Protein AF-A0A9X3MBT2-F1 (afdb_monomer_lite)

Structure (mmCIF, N/CA/C/O backbone):
data_AF-A0A9X3MBT2-F1
#
_entry.id   AF-A0A9X3MBT2-F1
#
loop_
_atom_site.group_PDB
_atom_site.id
_atom_site.type_symbol
_atom_site.label_atom_id
_atom_site.label_alt_id
_atom_site.label_comp_id
_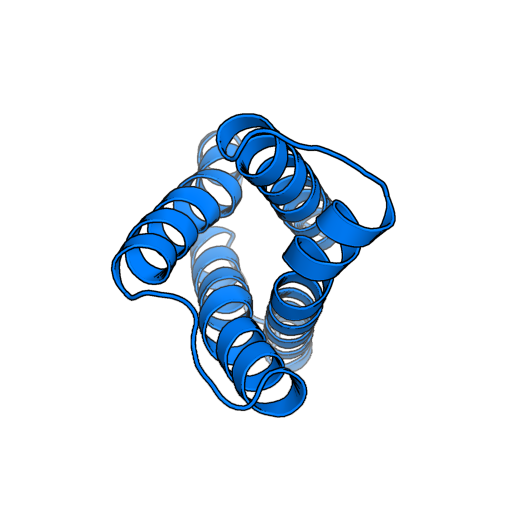atom_site.label_asym_id
_atom_site.label_entity_id
_atom_site.label_seq_id
_atom_site.pdbx_PDB_ins_code
_atom_site.Cartn_x
_atom_site.Cartn_y
_atom_site.Cartn_z
_atom_site.occupancy
_atom_site.B_iso_or_equiv
_atom_site.auth_seq_id
_atom_site.auth_comp_id
_atom_site.auth_asym_id
_atom_site.auth_atom_id
_atom_site.pdbx_PDB_model_num
ATOM 1 N N . MET A 1 1 ? -12.464 4.325 11.290 1.00 60.50 1 MET A N 1
ATOM 2 C CA . MET A 1 1 ? -12.586 5.590 10.523 1.00 60.50 1 MET A CA 1
ATOM 3 C C . MET A 1 1 ? -12.873 5.262 9.064 1.00 60.50 1 MET A C 1
ATOM 5 O O . MET A 1 1 ? -12.078 4.553 8.465 1.00 60.50 1 MET A O 1
ATOM 9 N N . ARG A 1 2 ? -13.979 5.747 8.480 1.00 76.50 2 ARG A N 1
ATOM 10 C CA . ARG A 1 2 ? -14.397 5.376 7.106 1.00 76.50 2 ARG A CA 1
ATOM 11 C C . ARG A 1 2 ? -13.460 5.870 5.984 1.00 76.50 2 ARG A C 1
ATOM 13 O O . ARG A 1 2 ? -13.654 5.491 4.840 1.00 76.50 2 ARG A O 1
ATOM 20 N N . ILE A 1 3 ? -12.440 6.669 6.309 1.00 92.31 3 ILE A N 1
ATOM 21 C CA . ILE A 1 3 ? -11.465 7.220 5.350 1.00 92.31 3 ILE A CA 1
ATOM 22 C C . ILE A 1 3 ? -10.171 6.404 5.235 1.00 92.31 3 ILE A C 1
ATOM 24 O O . ILE A 1 3 ? -9.404 6.617 4.304 1.00 92.31 3 ILE A O 1
ATOM 28 N N . ALA A 1 4 ? -9.912 5.477 6.163 1.00 95.00 4 ALA A N 1
ATOM 29 C CA . ALA A 1 4 ? -8.668 4.707 6.187 1.00 95.00 4 ALA A CA 1
ATOM 30 C C . ALA A 1 4 ? -8.388 3.930 4.879 1.00 95.00 4 ALA A C 1
ATOM 32 O O . ALA A 1 4 ? -7.247 3.994 4.425 1.00 95.00 4 ALA A O 1
ATOM 33 N N . PRO A 1 5 ? -9.385 3.309 4.204 1.00 96.56 5 PRO A N 1
ATOM 34 C CA . PRO A 1 5 ? -9.149 2.682 2.903 1.00 96.56 5 PRO A CA 1
ATOM 35 C C . PRO A 1 5 ? -8.633 3.653 1.843 1.00 96.56 5 PRO A C 1
ATOM 37 O O . PRO A 1 5 ? -7.765 3.308 1.048 1.00 96.56 5 PRO A O 1
ATOM 40 N N . ILE A 1 6 ? -9.137 4.887 1.857 1.00 97.38 6 ILE A N 1
ATOM 41 C CA . ILE A 1 6 ? -8.738 5.928 0.908 1.00 97.38 6 ILE A CA 1
ATOM 42 C C . ILE A 1 6 ? -7.291 6.345 1.179 1.00 97.38 6 ILE A C 1
ATOM 44 O O . ILE A 1 6 ? -6.488 6.391 0.251 1.00 97.38 6 ILE A O 1
ATOM 48 N N . ILE A 1 7 ? -6.941 6.601 2.445 1.00 97.69 7 ILE A N 1
ATOM 49 C CA . ILE A 1 7 ? -5.574 6.986 2.830 1.00 97.69 7 ILE A CA 1
ATOM 50 C C . ILE A 1 7 ? -4.582 5.879 2.460 1.00 97.69 7 ILE A C 1
ATOM 52 O O . ILE A 1 7 ? -3.529 6.170 1.907 1.00 97.69 7 ILE A O 1
ATOM 56 N N . ASP A 1 8 ? -4.929 4.618 2.706 1.00 98.06 8 ASP A N 1
ATOM 57 C CA . ASP A 1 8 ? -4.097 3.456 2.381 1.00 98.06 8 ASP A CA 1
ATOM 58 C C . ASP A 1 8 ? -3.828 3.313 0.883 1.00 98.06 8 ASP A C 1
ATOM 60 O O . ASP A 1 8 ? -2.697 3.063 0.466 1.00 98.06 8 ASP A O 1
ATOM 64 N N . ILE A 1 9 ? -4.858 3.512 0.064 1.00 98.44 9 ILE A N 1
ATOM 65 C CA . ILE A 1 9 ? -4.736 3.458 -1.390 1.00 98.44 9 ILE A CA 1
ATOM 66 C C . ILE A 1 9 ? -3.91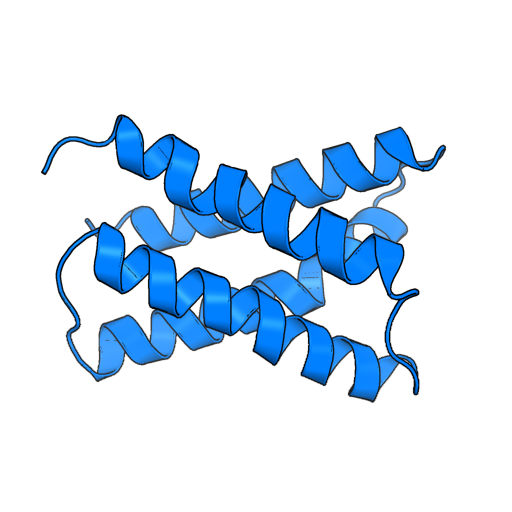6 4.643 -1.921 1.00 98.44 9 ILE A C 1
ATOM 68 O O . ILE A 1 9 ? -3.050 4.444 -2.774 1.00 98.44 9 ILE A O 1
ATOM 72 N N . ILE A 1 10 ? -4.101 5.850 -1.377 1.00 98.50 10 ILE A N 1
ATOM 73 C CA . ILE A 1 10 ? -3.247 7.008 -1.691 1.00 98.50 10 ILE A CA 1
ATOM 74 C C . ILE A 1 10 ? -1.796 6.738 -1.272 1.00 98.50 10 ILE A C 1
ATOM 76 O O . ILE A 1 10 ? -0.873 7.031 -2.028 1.00 98.50 10 ILE 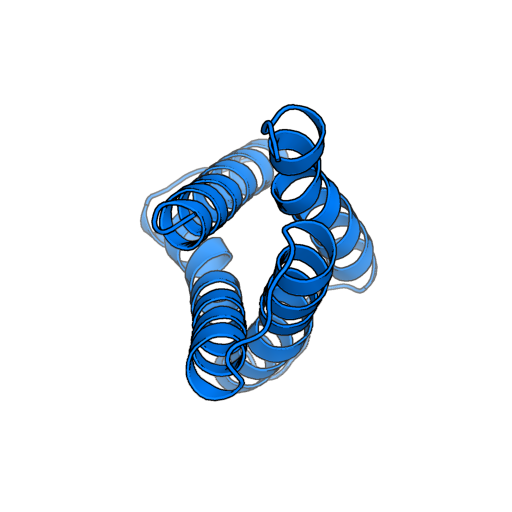A O 1
ATOM 80 N N . ALA A 1 11 ? -1.577 6.141 -0.101 1.00 98.25 11 ALA A N 1
ATOM 81 C CA . ALA A 1 11 ? -0.246 5.811 0.389 1.00 98.25 11 ALA A CA 1
ATOM 82 C C . ALA A 1 11 ? 0.467 4.826 -0.557 1.00 98.25 11 ALA A C 1
ATOM 84 O O . ALA A 1 11 ? 1.620 5.054 -0.919 1.00 98.25 11 ALA A O 1
ATOM 85 N N . LEU A 1 12 ? -0.233 3.793 -1.041 1.00 98.31 12 LEU A N 1
ATOM 86 C CA . LEU A 1 12 ? 0.291 2.890 -2.071 1.00 98.31 12 LEU A CA 1
ATOM 87 C C . LEU A 1 12 ? 0.569 3.598 -3.402 1.00 98.31 12 LEU A C 1
ATOM 89 O O . LEU A 1 12 ? 1.602 3.335 -4.016 1.00 98.31 12 LEU A O 1
ATOM 93 N N . MET A 1 13 ? -0.313 4.497 -3.849 1.00 98.50 13 MET A N 1
ATOM 94 C CA . MET A 1 13 ? -0.088 5.280 -5.070 1.00 98.50 13 MET A CA 1
ATOM 95 C C . MET A 1 13 ? 1.193 6.110 -4.973 1.00 98.50 13 MET A C 1
ATOM 97 O O . MET A 1 13 ? 2.019 6.067 -5.887 1.00 98.50 13 MET A O 1
ATOM 101 N N . LEU A 1 14 ? 1.371 6.829 -3.861 1.00 98.44 14 LEU A N 1
ATOM 102 C CA . LEU A 1 14 ? 2.552 7.652 -3.595 1.00 98.44 14 LEU A CA 1
ATOM 103 C C . LEU A 1 14 ? 3.818 6.801 -3.502 1.00 98.44 14 LEU A C 1
ATOM 105 O O . LEU A 1 14 ? 4.844 7.162 -4.080 1.00 98.44 14 LEU A O 1
ATOM 109 N N . PHE A 1 15 ? 3.741 5.652 -2.827 1.00 98.25 15 PHE A N 1
ATOM 110 C CA . PHE A 1 15 ? 4.853 4.713 -2.774 1.00 98.25 15 PHE A CA 1
ATOM 111 C C . PHE A 1 15 ? 5.236 4.219 -4.178 1.00 98.25 15 PHE A C 1
ATOM 113 O O . PHE A 1 15 ? 6.415 4.247 -4.530 1.00 98.25 15 PHE A O 1
ATOM 120 N N . ALA A 1 16 ? 4.264 3.839 -5.011 1.00 97.69 16 ALA A N 1
ATOM 121 C CA . ALA A 1 16 ? 4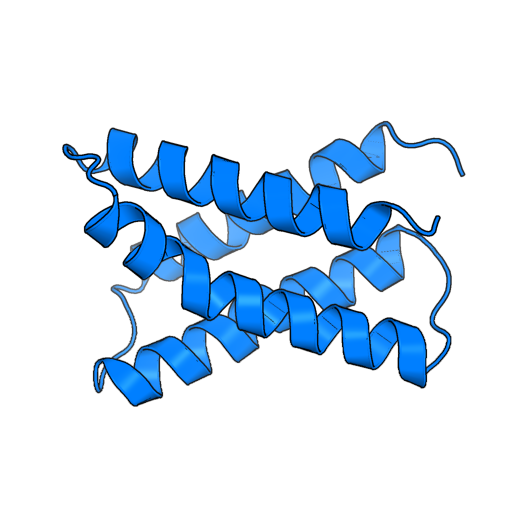.527 3.390 -6.375 1.00 97.69 16 ALA A CA 1
ATOM 122 C C . ALA A 1 16 ? 5.191 4.487 -7.228 1.00 97.69 16 ALA A C 1
ATOM 124 O O . ALA A 1 16 ? 6.140 4.196 -7.957 1.00 97.69 16 ALA A O 1
ATOM 125 N N . VAL A 1 17 ? 4.763 5.750 -7.101 1.00 98.25 17 VAL A N 1
ATOM 126 C CA . VAL A 1 17 ? 5.438 6.890 -7.753 1.00 98.25 17 VAL A CA 1
ATOM 127 C C . VAL A 1 17 ? 6.890 7.002 -7.281 1.00 98.25 17 VAL A C 1
ATOM 129 O O . VAL A 1 17 ? 7.800 7.038 -8.111 1.00 98.25 17 VAL A O 1
ATOM 132 N N . ALA A 1 18 ? 7.122 7.013 -5.965 1.00 97.75 18 ALA A N 1
ATOM 133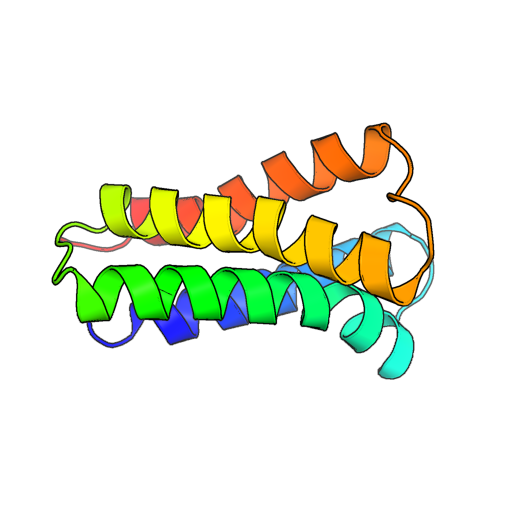 C CA . ALA A 1 18 ? 8.462 7.137 -5.393 1.00 97.75 18 ALA A CA 1
ATOM 134 C C . ALA A 1 18 ? 9.390 5.996 -5.844 1.00 97.75 18 ALA A C 1
ATOM 136 O O . ALA A 1 18 ? 10.528 6.242 -6.244 1.00 97.75 18 ALA A O 1
ATOM 137 N N . ALA A 1 19 ? 8.885 4.760 -5.859 1.00 95.75 19 ALA A N 1
ATOM 138 C CA . ALA A 1 19 ? 9.619 3.595 -6.342 1.00 95.75 19 ALA A CA 1
ATOM 139 C C . ALA A 1 19 ? 10.001 3.738 -7.825 1.00 95.75 19 ALA A C 1
ATOM 141 O O . ALA A 1 19 ? 11.147 3.488 -8.197 1.00 95.75 19 ALA A O 1
ATOM 142 N N . ARG A 1 20 ? 9.074 4.186 -8.683 1.00 96.06 20 ARG A N 1
ATOM 143 C CA . ARG A 1 20 ? 9.351 4.401 -10.114 1.00 96.06 20 ARG A CA 1
ATOM 144 C C . ARG A 1 20 ? 10.404 5.480 -10.357 1.00 96.06 20 ARG A C 1
ATOM 146 O O . ARG A 1 20 ? 11.293 5.278 -11.184 1.00 96.06 20 ARG A O 1
ATOM 153 N N . ILE A 1 21 ? 10.336 6.586 -9.618 1.00 96.56 21 ILE A N 1
ATOM 154 C CA . ILE A 1 21 ? 11.342 7.655 -9.685 1.00 96.56 21 ILE A CA 1
ATOM 155 C C . ILE A 1 21 ? 12.717 7.117 -9.265 1.00 96.56 21 ILE A C 1
ATOM 157 O O . ILE A 1 21 ? 13.696 7.332 -9.977 1.00 96.56 21 ILE A O 1
ATOM 161 N N . ALA A 1 22 ? 12.789 6.356 -8.168 1.00 94.94 22 ALA A N 1
ATOM 162 C CA . ALA A 1 22 ? 14.041 5.781 -7.669 1.00 94.94 22 ALA A CA 1
ATOM 163 C C . ALA A 1 22 ? 14.693 4.783 -8.646 1.00 94.94 22 ALA A C 1
ATOM 165 O O . ALA A 1 22 ? 15.912 4.636 -8.655 1.00 94.94 22 ALA A O 1
ATOM 166 N N . HIS A 1 23 ? 13.898 4.123 -9.491 1.00 91.56 23 HIS A N 1
ATOM 167 C CA . HIS A 1 23 ? 14.374 3.179 -10.506 1.00 91.56 23 HIS A CA 1
ATOM 168 C C . HIS A 1 23 ? 14.551 3.799 -11.905 1.00 91.56 23 HIS A C 1
ATOM 170 O O . HIS A 1 23 ? 14.659 3.069 -12.890 1.00 91.56 23 HIS A O 1
ATOM 176 N N . GLY A 1 24 ? 14.614 5.132 -12.001 1.00 84.00 24 GLY A N 1
ATOM 177 C CA . GLY A 1 24 ? 15.087 5.830 -13.200 1.00 84.00 24 GLY A CA 1
ATOM 178 C C . GLY A 1 24 ? 14.039 6.075 -14.289 1.00 84.00 24 GLY A C 1
ATOM 179 O O . GLY A 1 24 ? 14.417 6.391 -15.415 1.00 84.00 24 GLY A O 1
ATOM 180 N N . GLY A 1 25 ? 12.736 5.960 -13.996 1.00 85.50 25 GLY A N 1
ATOM 181 C CA . GLY A 1 25 ? 11.707 6.330 -14.973 1.00 85.50 25 GLY A CA 1
ATOM 182 C C . GLY A 1 25 ? 10.266 6.247 -14.472 1.00 85.50 25 GLY A C 1
ATOM 183 O O . GLY A 1 25 ? 9.816 5.191 -14.010 1.00 85.50 25 GLY A O 1
ATOM 184 N N . LEU A 1 26 ? 9.527 7.348 -14.645 1.00 96.12 26 LEU A N 1
ATOM 185 C CA . LEU A 1 26 ? 8.101 7.477 -14.344 1.00 96.12 26 LEU A CA 1
ATOM 186 C C . LEU A 1 26 ? 7.305 7.742 -15.628 1.00 96.12 26 LEU A C 1
ATOM 188 O O . LEU A 1 26 ? 7.479 8.766 -16.283 1.00 96.12 26 LEU A O 1
ATOM 192 N N . SER A 1 27 ? 6.394 6.831 -15.951 1.00 96.94 27 SER A N 1
ATOM 193 C CA . SER A 1 27 ? 5.325 7.031 -16.931 1.00 96.94 27 SER A CA 1
ATOM 194 C C . SER A 1 27 ? 4.005 6.570 -16.320 1.00 96.94 27 SER A C 1
ATOM 196 O O . SER A 1 27 ? 4.002 5.823 -15.340 1.00 96.94 27 SER A O 1
ATOM 198 N N . PHE A 1 28 ? 2.879 6.974 -16.909 1.00 96.44 28 PHE A N 1
ATOM 199 C CA . PHE A 1 28 ? 1.566 6.552 -16.422 1.00 96.44 28 PHE A CA 1
ATOM 200 C C . PHE A 1 28 ? 1.425 5.021 -16.397 1.00 96.44 28 PHE A C 1
ATOM 202 O O . PHE A 1 28 ? 1.049 4.462 -15.372 1.00 96.44 28 PHE A O 1
ATOM 209 N N . SER A 1 29 ? 1.807 4.337 -17.482 1.00 96.12 29 SER A N 1
ATOM 210 C CA . SER A 1 29 ? 1.741 2.873 -17.570 1.00 96.12 29 SER A CA 1
ATOM 211 C C . SER A 1 29 ? 2.616 2.183 -16.526 1.00 96.12 29 SER A C 1
ATOM 213 O O . SER A 1 29 ? 2.131 1.352 -15.770 1.00 96.12 29 SER A O 1
ATOM 215 N N . THR A 1 30 ? 3.885 2.585 -16.411 1.00 94.69 30 THR A N 1
ATOM 216 C CA . THR A 1 30 ? 4.826 1.936 -15.483 1.00 94.69 30 THR A CA 1
ATOM 217 C C . THR A 1 30 ? 4.462 2.161 -14.019 1.00 94.69 30 THR A C 1
ATOM 219 O O . THR A 1 30 ? 4.735 1.306 -13.175 1.00 94.69 30 THR A O 1
ATOM 222 N N . TRP A 1 31 ? 3.839 3.297 -13.701 1.00 97.12 31 TRP A N 1
ATOM 223 C CA . TRP A 1 31 ? 3.275 3.543 -12.380 1.00 97.12 31 TRP A CA 1
ATOM 224 C C . TRP A 1 31 ? 2.070 2.644 -12.105 1.00 97.12 31 TRP A C 1
ATOM 226 O O . TRP A 1 31 ? 2.037 1.998 -11.058 1.00 97.12 31 TRP A O 1
ATOM 236 N N . VAL A 1 32 ? 1.122 2.557 -13.044 1.00 97.50 32 VAL A N 1
ATOM 237 C CA . VAL A 1 32 ? -0.054 1.688 -12.911 1.00 97.50 32 VAL A CA 1
ATOM 238 C C . VAL A 1 32 ? 0.369 0.230 -12.740 1.00 97.50 32 VAL A C 1
ATOM 240 O O . VAL A 1 32 ? -0.099 -0.406 -11.800 1.00 97.50 32 VAL A O 1
ATOM 243 N N . ASP A 1 33 ? 1.303 -0.270 -13.552 1.00 94.38 33 ASP A N 1
ATOM 244 C CA . ASP A 1 33 ? 1.833 -1.641 -13.465 1.00 94.38 33 ASP A CA 1
ATOM 245 C C . ASP A 1 33 ? 2.460 -1.946 -12.098 1.00 94.38 33 ASP A C 1
ATOM 247 O O . ASP A 1 33 ? 2.287 -3.037 -11.551 1.00 94.38 33 ASP A O 1
ATOM 251 N N . ALA A 1 34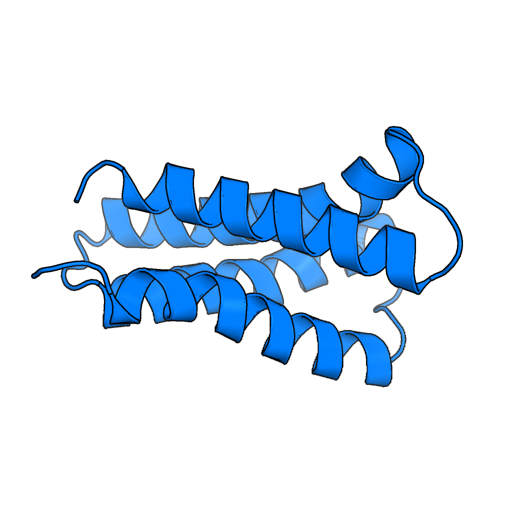 ? 3.161 -0.972 -11.511 1.00 94.50 34 ALA A N 1
ATOM 252 C CA . ALA A 1 34 ? 3.742 -1.106 -10.178 1.00 94.50 34 ALA A CA 1
ATOM 253 C C . ALA A 1 34 ? 2.693 -1.016 -9.054 1.00 94.50 34 ALA A C 1
ATOM 255 O O . ALA A 1 34 ? 2.898 -1.572 -7.976 1.00 94.50 34 ALA A O 1
ATOM 256 N N . PHE A 1 35 ? 1.585 -0.313 -9.286 1.00 97.81 35 PHE A N 1
ATOM 257 C CA . PHE A 1 35 ? 0.577 0.004 -8.277 1.00 97.81 35 PHE A CA 1
ATOM 258 C C . PHE A 1 35 ? -0.555 -1.028 -8.201 1.00 97.81 35 PHE A C 1
ATOM 260 O O . PHE A 1 35 ? -0.915 -1.472 -7.107 1.00 97.81 35 PHE A O 1
ATOM 267 N N . TRP A 1 36 ? -1.139 -1.405 -9.342 1.00 98.31 36 TRP A N 1
ATOM 268 C CA . TRP A 1 36 ? -2.441 -2.074 -9.370 1.00 98.31 36 TRP A CA 1
ATOM 269 C C . TRP A 1 36 ? -2.479 -3.433 -8.646 1.00 98.31 36 TRP A C 1
ATOM 271 O O . TRP A 1 36 ? -3.463 -3.658 -7.936 1.00 98.31 36 TRP A O 1
ATOM 281 N N . PRO A 1 37 ? -1.456 -4.320 -8.709 1.00 98.06 37 PRO A N 1
ATOM 282 C CA . PRO A 1 37 ? -1.538 -5.614 -8.029 1.00 98.06 37 PRO A CA 1
ATOM 283 C C . PRO A 1 37 ? -1.624 -5.431 -6.510 1.00 98.06 37 PRO A C 1
ATOM 285 O O . PRO A 1 37 ? -2.451 -6.044 -5.834 1.00 98.06 37 PRO A O 1
ATOM 288 N N . TRP A 1 38 ? -0.809 -4.518 -5.975 1.00 98.12 38 TRP A N 1
ATOM 289 C CA . TRP A 1 38 ? -0.770 -4.169 -4.555 1.00 98.12 38 TRP A CA 1
ATOM 290 C C . TRP A 1 38 ? -2.066 -3.502 -4.101 1.00 98.12 38 TRP A C 1
ATOM 292 O O . TRP A 1 38 ? -2.567 -3.804 -3.018 1.00 98.12 38 TRP A O 1
ATOM 302 N N . ALA A 1 39 ? -2.630 -2.627 -4.938 1.00 98.62 39 ALA A N 1
ATOM 303 C CA . ALA A 1 39 ? -3.905 -1.975 -4.672 1.00 98.62 39 ALA A CA 1
ATOM 304 C C . ALA A 1 39 ? -5.044 -2.996 -4.564 1.00 98.62 39 ALA A C 1
ATOM 306 O O . ALA A 1 39 ? -5.816 -2.944 -3.610 1.00 98.62 39 ALA A O 1
ATOM 307 N N . VAL A 1 40 ? -5.117 -3.966 -5.482 1.00 98.69 40 VAL A N 1
ATOM 308 C CA . VAL A 1 40 ? -6.113 -5.047 -5.407 1.00 98.69 40 VAL A CA 1
ATOM 309 C C . VAL A 1 40 ? -5.918 -5.877 -4.136 1.00 98.69 40 VAL A C 1
ATOM 311 O O . VAL A 1 40 ? -6.887 -6.132 -3.423 1.00 98.69 40 VAL A O 1
ATOM 314 N N . GLY A 1 41 ? -4.676 -6.226 -3.791 1.00 98.69 41 GLY A N 1
ATOM 315 C CA . GLY A 1 41 ? -4.369 -6.899 -2.526 1.00 98.69 41 GLY A CA 1
ATOM 316 C C . GLY A 1 41 ? -4.840 -6.112 -1.292 1.00 98.69 41 GLY A C 1
ATOM 317 O O . GLY A 1 41 ? -5.468 -6.673 -0.390 1.00 98.69 41 GLY A O 1
ATOM 318 N N . ALA A 1 42 ? -4.609 -4.798 -1.265 1.00 98.62 42 ALA A N 1
ATOM 319 C CA . ALA A 1 42 ? -5.080 -3.920 -0.194 1.00 98.62 42 ALA A CA 1
ATOM 320 C C . ALA A 1 42 ? -6.615 -3.854 -0.132 1.00 98.62 42 ALA A C 1
ATOM 322 O O . ALA A 1 42 ? -7.194 -3.906 0.955 1.00 98.62 42 ALA A O 1
ATOM 323 N N . LEU A 1 43 ? -7.290 -3.783 -1.284 1.00 98.50 43 LEU A N 1
ATOM 324 C CA . LEU A 1 43 ? -8.753 -3.795 -1.364 1.00 98.50 43 LEU A CA 1
ATOM 325 C C . LEU A 1 43 ? -9.342 -5.110 -0.843 1.00 98.50 43 LEU A C 1
ATOM 327 O O . LEU A 1 43 ? -10.342 -5.075 -0.130 1.00 98.50 43 LEU A O 1
ATOM 331 N N . ILE A 1 44 ? -8.702 -6.250 -1.119 1.00 98.56 44 ILE A N 1
ATOM 332 C CA . ILE A 1 44 ? -9.076 -7.544 -0.528 1.00 98.56 44 ILE A CA 1
ATOM 333 C C . ILE A 1 44 ? -8.928 -7.493 0.997 1.00 98.56 44 ILE A C 1
ATOM 335 O O . ILE A 1 44 ? -9.847 -7.881 1.717 1.00 98.56 44 ILE A O 1
ATOM 339 N N . GLY A 1 45 ? -7.814 -6.955 1.505 1.00 98.44 45 GLY A N 1
ATOM 340 C CA . GLY A 1 45 ? -7.620 -6.751 2.943 1.00 98.44 45 GLY A CA 1
ATOM 341 C C . GLY A 1 45 ? -8.731 -5.901 3.570 1.00 98.44 45 GLY A C 1
ATOM 342 O O . GLY A 1 45 ? -9.293 -6.270 4.602 1.00 98.44 45 GLY A O 1
ATOM 343 N N . TRP A 1 46 ? -9.125 -4.808 2.915 1.00 98.25 46 TRP A N 1
ATOM 344 C CA . TRP A 1 46 ? -10.246 -3.975 3.356 1.00 98.25 46 TRP A CA 1
ATOM 345 C C . TRP A 1 46 ? -11.599 -4.677 3.277 1.00 98.25 46 TRP A C 1
ATOM 347 O O . TRP A 1 46 ? -12.399 -4.538 4.203 1.00 98.25 46 TRP A O 1
ATOM 357 N N . ALA A 1 47 ? -11.849 -5.472 2.238 1.00 98.19 47 ALA A N 1
ATOM 358 C CA . ALA A 1 47 ? -13.055 -6.288 2.144 1.00 98.19 47 ALA A CA 1
ATOM 359 C C . ALA A 1 47 ? -13.151 -7.268 3.326 1.00 98.19 47 ALA A C 1
ATOM 361 O O . ALA A 1 47 ? -14.207 -7.364 3.952 1.00 98.19 47 ALA A O 1
ATOM 362 N N . ILE A 1 48 ? -12.040 -7.915 3.698 1.00 98.25 48 ILE A N 1
ATOM 363 C CA . ILE A 1 48 ? -11.960 -8.796 4.874 1.00 98.25 48 ILE A CA 1
ATOM 364 C C . ILE A 1 48 ? -12.246 -8.016 6.161 1.00 98.25 48 ILE A C 1
ATOM 366 O O . ILE A 1 48 ? -13.076 -8.448 6.958 1.00 98.25 48 ILE A O 1
ATOM 370 N N . ILE A 1 49 ? -11.605 -6.858 6.362 1.00 98.06 49 ILE A N 1
ATOM 371 C CA . ILE A 1 49 ? -11.819 -6.002 7.543 1.00 98.06 49 ILE A CA 1
ATOM 372 C C . ILE A 1 49 ? -13.300 -5.643 7.696 1.00 98.06 49 ILE A C 1
ATOM 374 O O . ILE A 1 49 ? -13.851 -5.758 8.793 1.00 98.06 49 ILE A O 1
ATOM 378 N N . LEU A 1 50 ? -13.945 -5.224 6.604 1.00 96.75 50 LEU A N 1
ATOM 379 C CA . LEU A 1 50 ? -15.347 -4.812 6.600 1.00 96.75 50 LEU A CA 1
ATOM 380 C C . LEU A 1 50 ? -16.289 -5.996 6.844 1.00 96.75 50 LEU A C 1
ATOM 382 O O . LEU A 1 50 ? -17.188 -5.891 7.679 1.00 96.75 50 LEU A O 1
ATOM 386 N N . ALA A 1 51 ? -16.063 -7.124 6.168 1.00 97.81 51 ALA A N 1
ATOM 387 C CA . ALA A 1 51 ? -16.885 -8.325 6.306 1.00 97.81 51 ALA A CA 1
ATOM 388 C C . ALA A 1 51 ? -16.783 -8.932 7.714 1.00 97.81 51 ALA A C 1
ATOM 390 O O . ALA A 1 51 ? -17.798 -9.254 8.332 1.00 97.81 51 ALA A O 1
ATOM 391 N N . ALA A 1 52 ? -15.566 -9.023 8.253 1.00 97.88 52 ALA A N 1
ATOM 392 C CA . ALA A 1 52 ? -15.303 -9.552 9.589 1.00 97.88 52 ALA A CA 1
ATOM 393 C C . ALA A 1 52 ? -15.499 -8.511 10.708 1.00 97.88 52 ALA A C 1
ATOM 395 O O . ALA A 1 52 ? -15.288 -8.825 11.879 1.00 97.88 52 ALA A O 1
ATOM 396 N N . LYS A 1 53 ? -15.902 -7.277 10.366 1.00 96.56 53 LYS A N 1
ATOM 397 C CA . LYS A 1 53 ? -16.111 -6.159 11.303 1.00 96.56 53 LYS A CA 1
ATOM 398 C C . LYS A 1 53 ? -14.909 -5.931 12.230 1.00 96.56 53 LYS A C 1
ATOM 400 O O . LYS A 1 53 ? -15.076 -5.632 13.414 1.00 96.56 53 LYS A O 1
ATOM 405 N N . VAL A 1 54 ? -13.694 -6.083 11.702 1.00 96.06 54 VAL A N 1
ATOM 406 C CA . VAL A 1 54 ? -12.460 -5.875 12.470 1.00 96.06 54 VAL A CA 1
ATOM 407 C C . VAL A 1 54 ? -12.356 -4.404 12.852 1.00 96.06 54 VAL A C 1
ATOM 409 O O . VAL A 1 54 ? -12.573 -3.523 12.025 1.00 96.06 54 VAL A O 1
ATOM 412 N N . GLN A 1 55 ? -12.011 -4.149 14.113 1.00 94.25 55 GLN A N 1
ATOM 413 C CA . GLN A 1 55 ? -11.859 -2.801 14.646 1.00 94.25 55 GLN A CA 1
ATOM 414 C C . GLN A 1 55 ? -10.454 -2.569 15.192 1.00 94.25 55 GLN A C 1
ATOM 416 O O . GLN A 1 55 ? -9.874 -3.417 15.882 1.00 94.25 55 GLN A O 1
ATOM 421 N N . GLY A 1 56 ? -9.947 -1.367 14.932 1.00 94.38 56 GLY A N 1
ATOM 422 C CA . GLY A 1 56 ? -8.732 -0.834 15.529 1.00 94.38 56 GLY A CA 1
ATOM 423 C C . GLY A 1 56 ? -7.653 -0.622 14.480 1.00 94.38 56 GLY A C 1
ATOM 424 O O . GLY A 1 56 ? -7.224 -1.566 13.818 1.00 94.38 56 GLY A O 1
ATOM 425 N N . LYS A 1 57 ? -7.155 0.619 14.395 1.00 94.69 57 LYS A N 1
ATOM 426 C CA . LYS A 1 57 ? -6.249 1.078 13.329 1.00 94.69 57 LYS A CA 1
ATOM 427 C C . LYS A 1 57 ? -5.044 0.165 13.083 1.00 94.69 57 LYS A C 1
ATOM 429 O O . LYS A 1 57 ? -4.635 0.003 11.940 1.00 94.69 57 LYS A O 1
ATOM 434 N N . TRP A 1 58 ? -4.496 -0.451 14.132 1.00 96.25 58 TRP A N 1
ATOM 435 C CA . TRP A 1 58 ? -3.344 -1.351 14.033 1.00 96.25 58 TRP A CA 1
ATOM 436 C C . TRP A 1 58 ? -3.702 -2.723 13.457 1.00 96.25 58 TRP A C 1
ATOM 438 O O . TRP A 1 58 ? -2.985 -3.217 12.593 1.00 96.25 58 TRP A O 1
ATOM 448 N N . LYS A 1 59 ? -4.827 -3.315 13.884 1.00 97.19 59 LYS A N 1
ATOM 449 C CA . LYS A 1 59 ? -5.320 -4.591 13.340 1.00 97.19 59 LYS A CA 1
ATOM 450 C C . LYS A 1 59 ? -5.729 -4.427 11.880 1.00 97.19 59 LYS A C 1
ATOM 452 O O . LYS A 1 59 ? -5.328 -5.221 11.038 1.00 97.19 59 LYS A O 1
ATOM 457 N N . GLU A 1 60 ? -6.459 -3.353 11.588 1.00 97.31 60 GLU A N 1
ATOM 458 C CA . GLU A 1 60 ? -6.819 -2.956 10.225 1.00 97.31 60 GLU A CA 1
ATOM 459 C C . GLU A 1 60 ? -5.558 -2.770 9.363 1.00 97.31 60 GLU A C 1
ATOM 461 O O . GLU A 1 60 ? -5.475 -3.326 8.274 1.00 97.31 60 GLU A O 1
ATOM 466 N N . GLY A 1 61 ? -4.543 -2.064 9.881 1.00 97.69 61 GLY A N 1
ATOM 467 C CA . GLY A 1 61 ? -3.249 -1.870 9.216 1.00 97.69 61 GLY A CA 1
ATOM 468 C C . GLY A 1 61 ? -2.508 -3.174 8.909 1.00 97.69 61 GLY A C 1
ATOM 469 O O . GLY A 1 61 ? -1.986 -3.341 7.813 1.00 97.69 61 GLY A O 1
ATOM 470 N N . GLY A 1 62 ? -2.505 -4.127 9.845 1.00 98.50 62 GLY A N 1
ATOM 471 C CA . GLY A 1 62 ? -1.911 -5.447 9.626 1.00 98.50 62 GLY A CA 1
ATOM 472 C C . GLY A 1 62 ? -2.604 -6.225 8.510 1.00 98.50 62 GLY A C 1
ATOM 473 O O . GLY A 1 62 ? -1.933 -6.762 7.633 1.00 98.50 62 GLY A O 1
ATOM 474 N N . ILE A 1 63 ? -3.940 -6.248 8.504 1.00 98.62 63 ILE A N 1
ATOM 475 C CA . ILE A 1 63 ? -4.713 -6.998 7.504 1.00 98.62 63 ILE A CA 1
ATOM 476 C C . ILE A 1 63 ? -4.562 -6.383 6.107 1.00 98.62 63 ILE A C 1
ATOM 478 O O . ILE A 1 63 ? -4.312 -7.118 5.154 1.00 98.62 63 ILE A O 1
ATOM 482 N N . VAL A 1 64 ? -4.672 -5.056 5.967 1.00 98.56 64 VAL A N 1
ATOM 483 C CA . VAL A 1 64 ? -4.498 -4.399 4.657 1.00 98.56 64 VAL A CA 1
ATOM 484 C C . VAL A 1 64 ? -3.075 -4.561 4.127 1.00 98.56 64 VAL A C 1
ATOM 486 O O . VAL A 1 64 ? -2.903 -4.840 2.944 1.00 98.56 64 VAL A O 1
ATOM 489 N N . TRP A 1 65 ? -2.058 -4.450 4.988 1.00 98.75 65 TRP A N 1
ATOM 490 C CA . TRP A 1 65 ? -0.663 -4.614 4.587 1.00 98.75 65 TRP A CA 1
ATOM 491 C C . TRP A 1 65 ? -0.369 -6.047 4.136 1.00 98.75 65 TRP A C 1
ATOM 493 O O . TRP A 1 65 ? 0.196 -6.242 3.060 1.00 98.75 65 TRP A O 1
ATOM 503 N N . LEU A 1 66 ? -0.828 -7.049 4.894 1.00 98.75 66 LEU A N 1
ATOM 504 C CA . LEU A 1 66 ? -0.717 -8.453 4.491 1.00 98.75 66 LEU A CA 1
ATOM 505 C C . LEU A 1 66 ? -1.471 -8.729 3.188 1.00 98.75 66 LEU A C 1
ATOM 507 O O . LEU A 1 66 ? -0.938 -9.414 2.318 1.00 98.75 66 LEU A O 1
ATOM 511 N N . GLY A 1 67 ? -2.670 -8.167 3.020 1.00 98.69 67 GLY A N 1
ATOM 512 C CA . GLY A 1 67 ? -3.424 -8.254 1.771 1.00 98.69 67 GLY A CA 1
ATOM 513 C C . GLY A 1 67 ? -2.655 -7.659 0.591 1.00 98.69 67 GLY A C 1
ATOM 514 O O . GLY A 1 67 ? -2.533 -8.304 -0.447 1.00 98.69 67 GLY A O 1
ATOM 515 N N . ALA A 1 68 ? -2.080 -6.466 0.757 1.00 98.62 68 ALA A N 1
ATOM 516 C CA . ALA A 1 68 ? -1.292 -5.795 -0.274 1.00 98.62 68 ALA A CA 1
ATOM 517 C C . ALA A 1 68 ? -0.055 -6.609 -0.679 1.00 98.62 68 ALA A C 1
ATOM 519 O O . ALA A 1 68 ? 0.192 -6.782 -1.870 1.00 98.62 68 ALA A O 1
ATOM 520 N N . VAL A 1 69 ? 0.691 -7.142 0.295 1.00 98.31 69 VAL A N 1
ATOM 521 C CA . VAL A 1 69 ? 1.899 -7.942 0.044 1.00 98.31 69 VAL A CA 1
ATOM 522 C C . VAL A 1 69 ? 1.532 -9.295 -0.566 1.00 98.31 69 VAL A C 1
ATOM 524 O O . VAL A 1 69 ? 1.963 -9.611 -1.670 1.00 98.31 69 VAL A O 1
ATOM 527 N N . VAL A 1 70 ? 0.720 -10.102 0.120 1.00 98.44 70 VAL A N 1
ATOM 528 C CA . VAL A 1 70 ? 0.421 -11.478 -0.308 1.00 98.44 70 VAL A CA 1
ATOM 529 C C . VAL A 1 70 ? -0.455 -11.479 -1.556 1.00 98.44 70 VAL A C 1
ATOM 531 O O . VAL A 1 70 ? -0.124 -12.136 -2.541 1.00 98.44 70 VAL A O 1
ATOM 534 N N . GLY A 1 71 ? -1.546 -10.711 -1.545 1.00 98.12 71 GLY A N 1
ATOM 535 C CA . GLY A 1 71 ? -2.454 -10.598 -2.685 1.00 98.12 71 GLY A CA 1
ATOM 536 C C . GLY A 1 71 ? -1.786 -9.936 -3.886 1.00 98.12 71 GLY A C 1
ATOM 537 O O . GLY A 1 71 ? -1.915 -10.431 -5.004 1.00 98.12 71 GLY A O 1
ATOM 538 N N . GLY A 1 72 ? -1.004 -8.875 -3.660 1.00 97.50 72 GLY A N 1
ATOM 539 C CA . GLY A 1 72 ? -0.257 -8.214 -4.727 1.00 97.50 72 GLY A CA 1
ATOM 540 C C . GLY A 1 72 ? 0.792 -9.117 -5.364 1.00 97.50 72 GLY A C 1
ATOM 541 O O . GLY A 1 72 ? 0.889 -9.154 -6.588 1.00 97.50 72 GLY A O 1
ATOM 542 N N . MET A 1 73 ? 1.532 -9.900 -4.573 1.00 97.81 73 MET A N 1
ATOM 543 C CA . MET A 1 73 ? 2.514 -10.851 -5.109 1.00 97.81 73 MET A CA 1
ATOM 544 C C . MET A 1 73 ? 1.870 -12.049 -5.801 1.00 97.81 73 MET A C 1
ATOM 546 O O . MET A 1 73 ? 2.385 -12.493 -6.827 1.00 97.81 73 MET A O 1
ATOM 550 N N . ALA A 1 74 ? 0.730 -12.534 -5.306 1.00 98.19 74 ALA A N 1
ATOM 551 C CA . ALA A 1 74 ? -0.039 -13.569 -5.989 1.00 98.19 74 ALA A CA 1
ATOM 552 C C . ALA A 1 74 ? -0.526 -13.089 -7.368 1.00 98.19 74 ALA A C 1
ATOM 554 O O . ALA A 1 74 ? -0.325 -13.783 -8.365 1.00 98.19 74 ALA A O 1
ATOM 555 N N . LEU A 1 75 ? -1.094 -11.881 -7.450 1.00 98.06 75 LEU A N 1
ATOM 556 C CA . LEU A 1 75 ? -1.525 -11.285 -8.720 1.00 98.06 75 LEU A CA 1
ATOM 557 C C . LEU A 1 75 ? -0.344 -10.994 -9.645 1.00 98.06 75 LEU A C 1
ATOM 559 O O . LEU A 1 75 ? -0.415 -11.275 -10.839 1.00 98.06 75 LEU A O 1
ATOM 563 N N . TRP A 1 76 ? 0.760 -10.484 -9.099 1.00 96.94 76 TRP A N 1
ATOM 564 C CA . TRP A 1 76 ? 1.979 -10.266 -9.867 1.00 96.94 76 TRP A CA 1
ATOM 565 C C . TRP A 1 76 ? 2.477 -11.569 -10.493 1.00 96.94 76 TRP A C 1
ATOM 567 O O . TRP A 1 76 ? 2.761 -11.594 -11.690 1.00 96.94 76 TRP A O 1
ATOM 577 N N . MET A 1 77 ? 2.568 -12.642 -9.701 1.00 97.31 77 MET A N 1
ATOM 578 C CA . MET A 1 77 ? 2.985 -13.967 -10.161 1.00 97.31 77 MET A CA 1
ATOM 579 C C . MET A 1 77 ? 2.055 -14.488 -11.257 1.00 97.31 77 MET A C 1
ATOM 581 O O . MET A 1 77 ? 2.536 -14.974 -12.276 1.00 97.31 77 MET A O 1
ATOM 585 N N . LEU A 1 78 ? 0.741 -14.343 -11.073 1.00 98.06 78 LEU A N 1
ATOM 586 C CA . LEU A 1 78 ? -0.261 -14.778 -12.045 1.00 98.06 78 LEU A CA 1
ATOM 587 C C . LEU A 1 78 ? -0.096 -14.074 -13.400 1.00 98.06 78 LEU A C 1
ATOM 589 O O . LEU A 1 78 ? -0.215 -14.713 -14.439 1.00 98.06 78 LEU A O 1
ATOM 593 N N . VAL A 1 79 ? 0.190 -12.770 -13.387 1.00 97.19 79 VAL A N 1
ATOM 594 C CA . VAL A 1 79 ? 0.288 -11.957 -14.610 1.00 97.19 79 VAL A CA 1
ATOM 595 C C . VAL A 1 79 ? 1.665 -12.050 -15.272 1.00 97.19 79 VAL A C 1
ATOM 597 O O . VAL A 1 79 ? 1.755 -12.040 -16.495 1.00 97.19 79 VAL A O 1
ATOM 600 N N . ASN A 1 80 ? 2.742 -12.153 -14.491 1.00 96.19 80 ASN A N 1
ATOM 601 C CA . ASN A 1 80 ? 4.118 -12.083 -15.000 1.00 96.19 80 ASN A CA 1
ATOM 602 C C . ASN A 1 80 ? 4.832 -13.444 -15.055 1.00 96.19 80 ASN A C 1
ATOM 604 O O . ASN A 1 80 ? 5.969 -13.514 -15.523 1.00 96.19 80 ASN A O 1
ATOM 608 N N . GLY A 1 81 ? 4.226 -14.510 -14.523 1.00 97.94 81 GLY A N 1
ATOM 609 C CA . GLY A 1 81 ? 4.797 -15.864 -14.474 1.00 97.94 81 GLY A CA 1
ATOM 610 C C . GLY A 1 81 ? 5.997 -16.031 -13.533 1.00 97.94 81 GLY A C 1
ATOM 611 O O . GLY A 1 81 ? 6.612 -17.095 -13.499 1.00 97.94 81 GLY A O 1
ATOM 612 N N . ARG A 1 82 ? 6.366 -14.987 -12.783 1.00 96.19 82 ARG A N 1
ATOM 613 C CA . ARG A 1 82 ? 7.467 -14.993 -11.810 1.00 96.19 82 ARG A CA 1
ATOM 614 C C . ARG A 1 82 ? 7.270 -13.912 -10.758 1.00 96.19 82 ARG A C 1
ATOM 616 O O . ARG A 1 82 ? 6.676 -12.871 -11.037 1.00 96.19 82 ARG A O 1
ATOM 623 N N . LEU A 1 83 ? 7.849 -14.114 -9.579 1.00 96.06 83 LEU A N 1
ATOM 624 C CA . LEU A 1 83 ? 7.968 -13.048 -8.589 1.00 96.06 83 LEU A CA 1
ATOM 625 C C . LEU A 1 83 ? 9.033 -12.017 -9.008 1.00 96.06 83 LEU A C 1
ATOM 627 O O . LEU A 1 83 ? 9.962 -12.343 -9.761 1.00 96.06 83 LEU A O 1
ATOM 631 N N . PRO A 1 84 ? 8.931 -10.769 -8.514 1.00 93.69 84 PRO A N 1
ATOM 632 C CA . PRO A 1 84 ? 10.026 -9.811 -8.565 1.00 93.69 84 PRO A CA 1
ATOM 633 C C . PRO A 1 84 ? 11.294 -10.354 -7.899 1.00 93.69 84 PRO A C 1
ATOM 635 O O . PRO A 1 84 ? 11.259 -11.303 -7.116 1.00 93.69 84 PRO A O 1
ATOM 638 N N . HIS A 1 85 ? 12.424 -9.700 -8.167 1.00 94.69 85 HIS A N 1
ATOM 639 C CA . HIS A 1 85 ? 13.676 -10.029 -7.494 1.00 94.69 85 HIS A CA 1
ATOM 640 C C . HIS A 1 85 ? 13.522 -9.913 -5.966 1.00 94.69 85 HIS A C 1
ATOM 642 O O . HIS A 1 85 ? 12.866 -8.998 -5.469 1.00 94.69 85 HIS A O 1
ATOM 648 N N . TRP A 1 86 ? 14.139 -10.816 -5.203 1.00 96.31 86 TRP A N 1
ATOM 649 C CA . TRP A 1 86 ? 13.929 -10.919 -3.752 1.00 96.31 86 TRP A CA 1
ATOM 650 C C . TRP A 1 86 ? 14.276 -9.627 -2.991 1.00 96.31 86 TRP A C 1
ATOM 652 O O . TRP A 1 86 ? 13.592 -9.266 -2.037 1.00 96.31 86 TRP A O 1
ATOM 662 N N . SER A 1 87 ? 15.286 -8.878 -3.447 1.00 95.62 87 SER A N 1
ATOM 663 C CA . SER A 1 87 ? 15.634 -7.575 -2.867 1.00 95.62 87 SER A CA 1
ATOM 664 C C . SER A 1 87 ? 14.502 -6.553 -3.013 1.00 95.62 87 SER A C 1
ATOM 666 O O . SER A 1 87 ? 14.213 -5.817 -2.072 1.00 95.62 87 SER A O 1
ATOM 668 N N . PHE A 1 88 ? 13.810 -6.552 -4.157 1.00 92.94 88 PHE A N 1
ATOM 669 C CA . PHE A 1 88 ? 12.626 -5.723 -4.363 1.00 92.94 88 PHE A CA 1
ATOM 670 C C . PHE A 1 88 ? 11.503 -6.132 -3.412 1.00 92.94 88 PHE A C 1
ATOM 672 O O . PHE A 1 88 ? 10.876 -5.260 -2.822 1.00 92.94 88 PHE A O 1
ATOM 679 N N . LEU A 1 89 ? 11.279 -7.436 -3.209 1.00 95.81 89 LEU A N 1
ATOM 680 C CA . LEU A 1 89 ? 10.252 -7.920 -2.279 1.00 95.81 89 LEU A CA 1
ATOM 681 C C . LEU A 1 89 ? 10.474 -7.392 -0.861 1.00 95.81 89 LEU A C 1
ATOM 683 O O . LEU A 1 89 ? 9.528 -6.908 -0.239 1.00 95.81 89 LEU A O 1
ATOM 687 N N . ILE A 1 90 ? 11.714 -7.434 -0.368 1.00 98.06 90 ILE A N 1
ATOM 688 C CA . ILE A 1 90 ? 12.061 -6.920 0.963 1.00 98.06 90 ILE A CA 1
ATOM 689 C C . ILE A 1 90 ? 11.793 -5.416 1.034 1.00 98.06 90 ILE A C 1
ATOM 691 O O . ILE A 1 90 ? 11.049 -4.964 1.905 1.00 98.06 90 ILE A O 1
ATOM 695 N N . VAL A 1 91 ? 12.356 -4.642 0.101 1.00 97.44 91 VAL A N 1
ATOM 696 C CA . VAL A 1 91 ? 12.215 -3.179 0.103 1.00 97.44 91 VAL A CA 1
ATOM 697 C C . VAL A 1 91 ? 10.748 -2.774 -0.026 1.00 97.44 91 VAL A C 1
ATOM 699 O O . VAL A 1 91 ? 10.273 -1.961 0.761 1.00 97.44 91 VAL A O 1
ATOM 702 N N . ALA A 1 92 ? 10.001 -3.371 -0.955 1.00 96.38 92 ALA A N 1
ATOM 703 C CA . ALA A 1 92 ? 8.595 -3.052 -1.170 1.00 96.38 92 ALA A CA 1
ATOM 704 C C . ALA A 1 92 ? 7.721 -3.414 0.035 1.00 96.38 92 ALA A C 1
ATOM 706 O O . ALA A 1 92 ? 6.840 -2.642 0.416 1.00 96.38 92 ALA A O 1
ATOM 707 N N . THR A 1 93 ? 7.996 -4.542 0.690 1.00 98.31 93 THR A N 1
ATOM 708 C CA . THR A 1 93 ? 7.281 -4.957 1.904 1.00 98.31 93 THR A CA 1
ATOM 709 C C . THR A 1 93 ? 7.530 -3.988 3.061 1.00 98.31 93 THR A C 1
ATOM 711 O O . THR A 1 93 ? 6.580 -3.572 3.725 1.00 98.31 93 THR A O 1
ATOM 714 N N . VAL A 1 94 ? 8.782 -3.571 3.278 1.00 98.56 94 VAL A N 1
ATOM 715 C CA . VAL A 1 94 ? 9.139 -2.633 4.357 1.00 98.56 94 VAL A CA 1
ATOM 716 C C . VAL A 1 94 ? 8.627 -1.223 4.060 1.00 98.56 94 VAL A C 1
ATOM 718 O O . VAL A 1 94 ? 8.025 -0.596 4.928 1.00 98.56 94 VAL A O 1
ATOM 721 N N . MET A 1 95 ? 8.810 -0.718 2.838 1.00 98.25 95 MET A N 1
ATOM 722 C CA . MET A 1 95 ? 8.337 0.619 2.467 1.00 98.25 95 MET A CA 1
ATOM 723 C C . MET A 1 95 ? 6.810 0.703 2.501 1.00 98.25 95 MET A C 1
ATOM 725 O O . MET A 1 95 ? 6.275 1.638 3.089 1.00 98.25 95 MET A O 1
ATOM 729 N N . SER A 1 96 ? 6.087 -0.290 1.974 1.00 98.19 96 SER A N 1
ATOM 730 C CA . SER A 1 96 ? 4.621 -0.313 2.096 1.00 98.19 96 SER A CA 1
ATOM 731 C C . SER A 1 96 ? 4.163 -0.358 3.559 1.00 98.19 96 SER A C 1
ATOM 733 O O . SER A 1 96 ? 3.200 0.328 3.904 1.00 98.19 96 SER A O 1
ATOM 735 N N . ALA A 1 97 ? 4.880 -1.063 4.445 1.00 98.56 97 ALA A N 1
ATOM 736 C CA . ALA A 1 97 ? 4.612 -1.016 5.882 1.00 98.56 97 ALA A CA 1
ATOM 737 C C . ALA A 1 97 ? 4.776 0.410 6.433 1.00 98.56 97 ALA A C 1
ATOM 739 O O . ALA A 1 97 ? 3.878 0.913 7.107 1.00 98.56 97 ALA A O 1
ATOM 740 N N . LEU A 1 98 ? 5.872 1.104 6.110 1.00 98.50 98 LEU A N 1
ATOM 741 C CA . LEU A 1 98 ? 6.070 2.496 6.533 1.00 98.50 98 LEU A CA 1
ATOM 742 C C . LEU A 1 98 ? 4.939 3.411 6.054 1.00 98.50 98 LEU A C 1
ATOM 744 O O . LEU A 1 98 ? 4.464 4.239 6.826 1.00 98.50 98 LEU A O 1
ATOM 748 N N . PHE A 1 99 ? 4.464 3.242 4.822 1.00 98.19 99 PHE A N 1
ATOM 749 C CA . PHE A 1 99 ? 3.357 4.034 4.286 1.00 98.19 99 PHE A CA 1
ATOM 750 C C . PHE A 1 99 ? 2.027 3.732 4.995 1.00 98.19 99 PHE A C 1
ATOM 752 O O . PHE A 1 99 ? 1.349 4.664 5.431 1.00 98.19 99 PHE A O 1
ATOM 759 N N . PHE A 1 100 ? 1.667 2.458 5.187 1.00 98.00 100 PHE A N 1
ATOM 760 C CA . PHE A 1 100 ? 0.424 2.091 5.878 1.00 98.00 100 PHE A CA 1
ATOM 761 C C . PHE A 1 100 ? 0.444 2.451 7.367 1.00 98.00 100 PHE A C 1
ATOM 763 O O . PHE A 1 100 ? -0.536 2.972 7.904 1.00 98.00 100 PHE A O 1
ATOM 770 N N . PHE A 1 101 ? 1.537 2.173 8.073 1.00 98.12 101 PHE A N 1
ATOM 771 C CA . PHE A 1 101 ? 1.612 2.397 9.516 1.00 98.12 101 PHE A CA 1
ATOM 772 C C . PHE A 1 101 ? 2.034 3.824 9.879 1.00 98.12 101 PHE A C 1
ATOM 774 O O . PHE A 1 101 ? 1.646 4.314 10.941 1.00 98.12 101 PHE A O 1
ATOM 781 N N . GLY A 1 102 ? 2.755 4.521 8.999 1.00 97.06 102 GLY A N 1
ATOM 782 C CA . GLY A 1 102 ? 3.253 5.876 9.234 1.00 97.06 102 GLY A CA 1
ATOM 783 C C . GLY A 1 102 ? 2.130 6.872 9.493 1.00 97.06 102 GLY A C 1
ATOM 784 O O . GLY A 1 102 ? 2.129 7.540 10.524 1.00 97.06 102 GLY A O 1
ATOM 785 N N . TRP A 1 103 ? 1.107 6.922 8.635 1.00 96.25 103 TRP A N 1
ATOM 786 C CA . TRP A 1 103 ? -0.031 7.819 8.875 1.00 96.25 103 TRP A CA 1
ATOM 787 C C . TRP A 1 103 ? -0.846 7.396 10.109 1.00 96.25 103 TRP A C 1
ATOM 789 O O . TRP A 1 103 ? -1.348 8.244 10.853 1.00 96.25 103 TRP A O 1
ATOM 799 N N . ARG A 1 104 ? -0.940 6.084 10.380 1.00 96.06 104 ARG A N 1
ATOM 800 C CA . ARG A 1 104 ? -1.650 5.541 11.551 1.00 96.06 104 ARG A CA 1
ATOM 801 C C . ARG A 1 104 ? -0.990 5.932 12.868 1.00 96.06 104 ARG A C 1
ATOM 803 O O . ARG A 1 104 ? -1.699 6.012 13.873 1.00 96.06 104 ARG A O 1
ATOM 810 N N . LEU A 1 105 ? 0.318 6.188 12.886 1.00 95.06 105 LEU A N 1
ATOM 811 C CA . LEU A 1 105 ? 1.028 6.669 14.072 1.00 95.06 105 LEU A CA 1
ATOM 812 C C . LEU A 1 105 ? 0.477 8.024 14.540 1.00 95.06 105 LEU A C 1
ATOM 814 O O . LEU A 1 105 ? 0.231 8.208 15.730 1.00 95.06 105 LEU A O 1
ATOM 818 N N . PHE A 1 106 ? 0.199 8.923 13.594 1.00 93.38 106 PHE A N 1
ATOM 819 C CA . PHE A 1 106 ? -0.286 10.282 13.858 1.00 93.38 106 PHE A CA 1
ATOM 820 C C . PHE A 1 106 ? -1.813 10.391 13.914 1.00 93.38 106 PHE A C 1
ATOM 822 O O . PHE A 1 106 ? -2.351 11.336 14.493 1.00 93.38 106 PHE A O 1
ATOM 829 N N . ALA A 1 107 ? -2.531 9.422 13.346 1.00 89.38 107 ALA A N 1
ATOM 830 C CA . ALA A 1 107 ? -3.982 9.381 13.428 1.00 89.38 107 ALA A CA 1
ATOM 831 C C . ALA A 1 107 ? -4.452 9.202 14.882 1.00 89.38 107 ALA A C 1
ATOM 833 O O . ALA A 1 107 ? -4.049 8.261 15.579 1.00 89.38 107 ALA A O 1
ATOM 834 N N . ARG A 1 108 ? -5.338 10.092 15.341 1.00 81.00 108 ARG A N 1
ATOM 835 C CA . ARG A 1 108 ? -5.994 9.968 16.653 1.00 81.00 108 ARG A CA 1
ATOM 836 C C . ARG A 1 108 ? -6.898 8.720 16.678 1.00 81.00 108 ARG A C 1
ATOM 838 O O . ARG A 1 108 ? -7.228 8.182 15.621 1.00 81.00 108 ARG A O 1
ATOM 845 N N . LYS A 1 109 ? -7.178 8.208 17.884 1.00 63.50 109 LYS A N 1
ATOM 846 C CA . LYS A 1 109 ? -8.008 7.006 18.094 1.00 63.50 109 LYS A CA 1
ATOM 847 C C . LYS A 1 109 ? -9.409 7.183 17.518 1.00 63.50 109 LYS A C 1
ATOM 849 O O . LYS A 1 109 ? -9.952 8.296 17.677 1.00 63.50 109 LYS A O 1
#

Organism: NCBI:txid2913500

Radius of gyration: 13.66 Å; chains: 1; bounding box: 32×26×36 Å

Foldseek 3Di:
DVCLLVQLLVLLLVVLQVVQVVVPDDDPVSSCLSRVQLNQLLVVLVVCCVVVVPDDLVVSLVSSLCSSLVSSQVVVCVVVVDGDDVVCSVVVSVSSSCSSVVVVVVDDD

Sequence (109 aa):
MRIAPIIDIIALMLFAVAARIAHGGLSFSTWVDAFWPWAVGALIGWAIILAAKVQGKWKEGGIVWLGAVVGGMALWMLVNGRLPHWSFLIVATVMSALFFFGWRLFARK

Secondary structure (DSSP, 8-state):
-TTHHHHHHHHHHHHHHHHHHHTT---HHHHHHHHHHHHHHHHHHHHHHHHTT--SHHHHHHHHHHIIIIIHHHHHHHHHSSPPPHHHHHHHHHHHHHHHHHHHHHS--

pLDDT: mean 95.84, std 5.75, range [60.5, 98.75]

InterPro domains:
  IPR021414 Protein of unknown function DUF3054 [PF11255] (6-106)